Protein AF-A0A229SRL0-F1 (afdb_monomer_lite)

Radius of gyration: 12.61 Å; chains: 1; bounding box: 30×27×35 Å

Secondary structure (DSSP, 8-state):
----SB-TTT-PBP-SEEEEEEETT-S-SEEEETT--BSSHHHHHHHHHH-HHHHTSSS-EEEEEEE----B--TT---TTBEEEE-TTPPPSEEE---

Organism: NCBI:txid1905142

Structure (mmCIF, N/CA/C/O backbone):
data_AF-A0A229SRL0-F1
#
_entry.id   AF-A0A229SRL0-F1
#
loop_
_atom_site.group_PDB
_atom_site.id
_atom_site.type_symbol
_atom_site.label_atom_id
_atom_site.label_alt_id
_atom_site.label_comp_id
_atom_site.label_asym_id
_atom_site.label_entity_id
_atom_site.label_seq_id
_atom_site.pdbx_PDB_ins_code
_atom_site.Cartn_x
_atom_site.Cartn_y
_atom_site.Cartn_z
_atom_site.occupancy
_atom_site.B_iso_or_equiv
_atom_site.auth_seq_id
_atom_site.auth_comp_id
_atom_site.auth_asym_id
_atom_site.auth_atom_id
_atom_site.pdbx_PDB_model_num
ATOM 1 N N . MET A 1 1 ? 13.178 10.338 -14.201 1.00 46.53 1 MET A N 1
ATOM 2 C CA . MET A 1 1 ? 13.574 9.165 -15.030 1.00 46.53 1 MET A CA 1
ATOM 3 C C . MET A 1 1 ? 13.000 7.993 -14.284 1.00 46.53 1 MET A C 1
ATOM 5 O O . MET A 1 1 ? 13.515 7.745 -13.199 1.00 46.53 1 MET A O 1
ATOM 9 N N . ARG A 1 2 ? 11.926 7.366 -14.801 1.00 55.59 2 ARG A N 1
ATOM 10 C CA . ARG A 1 2 ? 11.197 6.308 -14.082 1.00 55.59 2 ARG A CA 1
ATOM 11 C C . ARG A 1 2 ? 12.206 5.354 -13.463 1.00 55.59 2 ARG A C 1
ATOM 13 O O . ARG A 1 2 ? 13.011 4.739 -14.169 1.00 55.59 2 ARG A O 1
ATOM 20 N N . THR A 1 3 ? 12.244 5.354 -12.137 1.00 59.56 3 THR A N 1
ATOM 21 C CA . THR A 1 3 ? 13.141 4.488 -11.385 1.00 59.56 3 THR A CA 1
ATOM 22 C C . THR A 1 3 ? 12.735 3.056 -11.728 1.00 59.56 3 THR A C 1
ATOM 24 O O . THR A 1 3 ? 11.582 2.807 -12.085 1.00 59.56 3 THR A O 1
ATOM 27 N N . ALA A 1 4 ? 13.674 2.105 -11.712 1.00 74.12 4 ALA A N 1
ATOM 28 C CA . ALA A 1 4 ? 13.296 0.699 -11.850 1.00 74.12 4 ALA A CA 1
ATOM 29 C C . ALA A 1 4 ? 12.129 0.405 -10.886 1.00 74.12 4 ALA A C 1
ATOM 31 O O . ALA A 1 4 ? 12.105 0.990 -9.802 1.00 74.12 4 ALA A O 1
ATOM 32 N N . ASP A 1 5 ? 11.168 -0.438 -11.287 1.00 86.75 5 ASP A N 1
ATOM 33 C CA . ASP A 1 5 ? 9.938 -0.698 -10.522 1.00 86.75 5 ASP A CA 1
ATOM 34 C C . ASP A 1 5 ? 10.231 -1.481 -9.228 1.00 86.75 5 ASP A C 1
ATOM 36 O O . ASP A 1 5 ? 9.976 -2.680 -9.092 1.00 86.75 5 ASP A O 1
ATOM 40 N N . LEU A 1 6 ? 10.869 -0.788 -8.293 1.00 91.12 6 LEU A N 1
ATOM 41 C CA . LEU A 1 6 ? 11.431 -1.302 -7.065 1.00 91.12 6 LEU A CA 1
ATOM 42 C C . LEU A 1 6 ? 10.555 -0.869 -5.897 1.00 91.12 6 LEU A C 1
ATOM 44 O O . LEU A 1 6 ? 9.962 0.209 -5.871 1.00 91.12 6 LEU A O 1
ATOM 48 N N . CYS A 1 7 ? 10.508 -1.719 -4.885 1.00 93.12 7 CYS A N 1
ATOM 49 C CA . CYS A 1 7 ? 9.938 -1.383 -3.600 1.00 93.12 7 CYS A CA 1
ATOM 50 C C . CYS A 1 7 ? 10.770 -0.284 -2.939 1.00 93.12 7 CYS A C 1
ATOM 52 O O . CYS A 1 7 ? 11.947 -0.485 -2.647 1.00 93.12 7 CYS A O 1
ATOM 54 N N . GLN A 1 8 ? 10.132 0.833 -2.612 1.00 88.62 8 GLN A N 1
ATOM 55 C CA . GLN A 1 8 ? 10.749 1.958 -1.907 1.00 88.62 8 GLN A CA 1
ATOM 56 C C . GLN A 1 8 ? 11.324 1.601 -0.524 1.00 88.62 8 GLN A C 1
ATOM 58 O O . GLN A 1 8 ? 12.223 2.273 -0.033 1.00 88.62 8 GLN A O 1
ATOM 63 N N . VAL A 1 9 ? 10.838 0.522 0.100 1.00 93.25 9 VAL A N 1
ATOM 64 C CA . VAL A 1 9 ? 11.275 0.110 1.444 1.00 93.25 9 VAL A CA 1
ATOM 65 C C . VAL A 1 9 ? 12.563 -0.712 1.407 1.00 93.25 9 VAL A C 1
ATOM 67 O O . VAL A 1 9 ? 13.423 -0.554 2.268 1.00 93.25 9 VAL A O 1
ATOM 70 N N . CYS A 1 10 ? 12.698 -1.626 0.444 1.00 94.25 10 CYS A N 1
ATOM 71 C CA . CYS A 1 10 ? 13.783 -2.616 0.439 1.00 94.25 10 CYS A CA 1
ATOM 72 C C . CYS A 1 10 ? 14.562 -2.710 -0.878 1.00 94.25 10 CYS A C 1
ATOM 74 O O . CYS A 1 10 ? 15.471 -3.530 -0.978 1.00 94.25 10 CYS A O 1
ATOM 76 N N . GLY A 1 11 ? 14.206 -1.925 -1.895 1.00 92.94 11 GLY A N 1
ATOM 77 C CA . GLY A 1 11 ? 14.892 -1.877 -3.188 1.00 92.94 11 GLY A CA 1
ATOM 78 C C . GLY A 1 11 ? 14.723 -3.120 -4.065 1.00 92.94 11 GLY A C 1
ATOM 79 O O . GLY A 1 11 ? 15.359 -3.215 -5.109 1.00 92.94 11 GLY A O 1
ATOM 80 N N . THR A 1 12 ? 13.887 -4.087 -3.678 1.00 93.69 12 THR A N 1
ATOM 81 C CA . THR A 1 12 ? 13.626 -5.282 -4.496 1.00 93.69 12 THR A CA 1
ATOM 82 C C . THR A 1 12 ? 12.602 -4.973 -5.587 1.00 93.69 12 THR A C 1
ATOM 84 O O . THR A 1 12 ? 11.681 -4.201 -5.317 1.00 93.69 12 THR A O 1
ATOM 87 N N . PRO A 1 13 ? 12.665 -5.617 -6.765 1.00 92.69 13 PRO A N 1
ATOM 88 C CA . PRO A 1 13 ? 11.606 -5.518 -7.767 1.00 92.69 13 PRO A CA 1
ATOM 89 C C . PRO A 1 13 ? 10.223 -5.842 -7.192 1.00 92.69 13 PRO A C 1
ATOM 91 O O . PRO A 1 13 ? 10.092 -6.726 -6.337 1.00 92.69 13 PRO A O 1
ATOM 94 N N . ARG A 1 14 ? 9.194 -5.120 -7.644 1.00 91.94 14 ARG A N 1
ATOM 95 C CA . ARG A 1 14 ? 7.797 -5.467 -7.357 1.00 91.94 14 ARG A CA 1
ATOM 96 C C . ARG A 1 14 ? 7.365 -6.629 -8.255 1.00 91.94 14 ARG A C 1
ATOM 98 O O . ARG A 1 14 ? 7.667 -6.645 -9.445 1.00 91.94 14 ARG A O 1
ATOM 105 N N . MET A 1 15 ? 6.689 -7.607 -7.660 1.00 91.31 15 MET A N 1
ATOM 106 C CA . MET A 1 15 ? 6.167 -8.796 -8.346 1.00 91.31 15 MET A CA 1
ATOM 107 C C . MET A 1 15 ? 4.703 -8.569 -8.748 1.00 91.31 15 MET A C 1
ATOM 109 O O . MET A 1 15 ? 4.166 -7.493 -8.509 1.00 91.31 15 MET A O 1
ATOM 113 N N . ASP A 1 16 ? 4.031 -9.580 -9.301 1.00 95.00 16 ASP A N 1
ATOM 114 C CA . ASP A 1 16 ? 2.630 -9.489 -9.756 1.00 95.00 16 ASP A CA 1
ATOM 115 C C . ASP A 1 16 ? 1.634 -9.076 -8.663 1.00 95.00 16 ASP A C 1
ATOM 117 O O . ASP A 1 16 ? 0.549 -8.587 -8.965 1.00 95.00 16 ASP A O 1
ATOM 121 N N . THR A 1 17 ? 1.998 -9.248 -7.393 1.00 96.31 17 THR A N 1
ATOM 122 C CA . THR A 1 17 ? 1.230 -8.767 -6.245 1.00 96.31 17 THR A CA 1
ATOM 123 C C . THR A 1 17 ? 2.040 -7.741 -5.474 1.00 96.31 17 THR A C 1
ATOM 125 O O . THR A 1 17 ? 3.204 -7.969 -5.129 1.00 96.31 17 THR A O 1
ATOM 128 N N . VAL A 1 18 ? 1.390 -6.631 -5.150 1.00 96.94 18 VAL A N 1
ATOM 129 C CA . VAL A 1 18 ? 1.921 -5.581 -4.284 1.00 96.94 18 VAL A CA 1
ATOM 130 C C . VAL A 1 18 ? 0.980 -5.355 -3.110 1.00 96.94 18 VAL A C 1
ATOM 132 O O . VAL A 1 18 ? -0.147 -5.847 -3.082 1.00 96.94 18 VAL A O 1
ATOM 135 N N . TYR A 1 19 ? 1.482 -4.653 -2.103 1.00 97.38 19 TYR A N 1
ATOM 136 C CA . TYR A 1 19 ? 0.779 -4.413 -0.857 1.00 97.38 19 TYR A CA 1
ATOM 137 C C . TYR A 1 19 ? 0.576 -2.920 -0.685 1.00 97.38 19 TYR A C 1
ATOM 139 O O . TYR A 1 19 ? 1.536 -2.144 -0.714 1.00 97.38 19 TYR A O 1
ATOM 147 N N . MET A 1 20 ? -0.675 -2.536 -0.492 1.00 95.31 20 MET A N 1
ATOM 148 C CA . MET A 1 20 ? -1.076 -1.156 -0.269 1.00 95.31 20 MET A CA 1
ATOM 149 C C . MET A 1 20 ? -1.676 -0.994 1.125 1.00 95.31 20 MET A C 1
ATOM 151 O O . MET A 1 20 ? -2.088 -1.976 1.750 1.00 95.31 20 MET A O 1
ATOM 155 N N . LEU A 1 21 ? -1.672 0.235 1.627 1.00 95.38 21 LEU A N 1
ATOM 156 C CA . LEU A 1 21 ? -2.110 0.568 2.973 1.00 95.38 21 LEU A CA 1
ATOM 157 C C . LEU A 1 21 ? -3.215 1.610 2.906 1.00 95.38 21 LEU A C 1
ATOM 159 O O . LEU A 1 21 ? -3.103 2.555 2.135 1.00 95.38 21 LEU A O 1
ATOM 163 N N . ALA A 1 22 ? -4.243 1.457 3.731 1.00 94.00 22 ALA A N 1
ATOM 164 C CA . ALA A 1 22 ? -5.304 2.447 3.843 1.00 94.00 22 ALA A CA 1
ATOM 165 C C . ALA A 1 22 ? -5.838 2.528 5.279 1.00 94.00 22 ALA A C 1
ATOM 167 O O . ALA A 1 22 ? -5.959 1.488 5.936 1.00 94.00 22 ALA A O 1
ATOM 168 N N . PRO A 1 23 ? -6.187 3.725 5.777 1.00 92.44 23 PRO A N 1
ATOM 169 C CA . PRO A 1 23 ? -7.000 3.869 6.980 1.00 92.44 23 PRO A CA 1
ATOM 170 C C . PRO A 1 23 ? -8.311 3.083 6.841 1.00 92.44 23 PRO A C 1
ATOM 172 O O . PRO A 1 23 ? -8.972 3.176 5.810 1.00 92.44 23 PRO A O 1
ATOM 175 N N . VAL A 1 24 ? -8.710 2.321 7.864 1.00 91.19 24 VAL A N 1
ATOM 176 C CA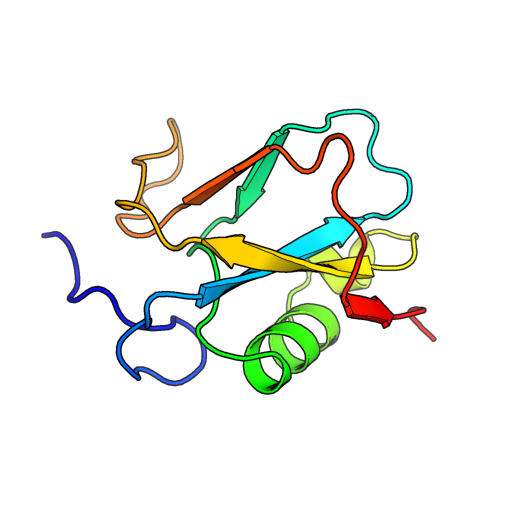 . VAL A 1 24 ? -9.970 1.546 7.831 1.00 91.19 24 VAL A CA 1
ATOM 177 C C . VAL A 1 24 ? -11.192 2.459 7.687 1.00 91.19 24 VAL A C 1
ATOM 179 O O . VAL A 1 24 ? -12.158 2.091 7.028 1.00 91.19 24 VAL A O 1
ATOM 182 N N . ASP A 1 25 ? -11.122 3.666 8.249 1.00 86.50 25 ASP A N 1
ATOM 183 C CA . ASP A 1 25 ? -12.233 4.622 8.273 1.00 86.50 25 ASP A CA 1
ATOM 184 C C . ASP A 1 25 ? -12.170 5.648 7.126 1.00 86.50 25 ASP A C 1
ATOM 186 O O . ASP A 1 25 ? -12.817 6.699 7.184 1.00 86.50 25 ASP A O 1
ATOM 190 N N . GLN A 1 26 ? -11.362 5.398 6.090 1.00 83.38 26 GLN A N 1
ATOM 191 C CA . GLN A 1 26 ? -11.322 6.298 4.940 1.00 83.38 26 GLN A CA 1
ATOM 192 C C . GLN A 1 26 ? -12.668 6.303 4.200 1.00 83.38 26 GLN A C 1
ATOM 194 O O . GLN A 1 26 ? -13.309 5.271 4.017 1.00 83.38 26 GLN A O 1
ATOM 199 N N . VAL A 1 27 ? -13.092 7.483 3.747 1.00 82.81 27 VAL A N 1
ATOM 200 C CA . VAL A 1 27 ? -14.366 7.654 3.025 1.00 82.81 27 VAL A CA 1
ATOM 201 C C . VAL A 1 27 ? -14.218 7.347 1.532 1.00 82.81 27 VAL A C 1
ATOM 203 O O . VAL A 1 27 ? -15.171 6.903 0.899 1.00 82.81 27 VAL A O 1
ATOM 206 N N . ASN A 1 28 ? -13.036 7.598 0.963 1.00 87.44 28 ASN A N 1
ATOM 207 C CA . ASN A 1 28 ? -12.747 7.330 -0.443 1.00 87.44 28 ASN A CA 1
ATOM 208 C C . ASN A 1 28 ? -12.209 5.903 -0.605 1.00 87.44 28 ASN A C 1
ATOM 210 O O . ASN A 1 28 ? -11.307 5.505 0.131 1.00 87.44 28 ASN A O 1
ATOM 214 N N . THR A 1 29 ? -12.745 5.150 -1.566 1.00 90.81 29 THR A N 1
ATOM 215 C CA . THR A 1 29 ? -12.230 3.817 -1.914 1.00 90.81 29 THR A CA 1
ATOM 216 C C . THR A 1 29 ? -10.985 3.906 -2.791 1.00 90.81 29 THR A C 1
ATOM 218 O O . THR A 1 29 ? -10.206 2.960 -2.833 1.00 90.81 29 THR A O 1
ATOM 221 N N . MET A 1 30 ? -10.757 5.051 -3.441 1.00 94.06 30 MET A N 1
ATOM 222 C CA . MET A 1 30 ? -9.528 5.311 -4.173 1.00 94.06 30 MET A CA 1
ATOM 223 C C . MET A 1 30 ? -8.404 5.685 -3.217 1.00 94.06 30 MET A C 1
ATOM 225 O O . MET A 1 30 ? -8.499 6.679 -2.491 1.00 94.06 30 MET A O 1
ATOM 229 N N . VAL A 1 31 ? -7.343 4.884 -3.227 1.00 91.94 31 VAL A N 1
ATOM 230 C CA . VAL A 1 31 ? -6.200 5.032 -2.332 1.00 91.94 31 VAL A CA 1
ATOM 231 C C . VAL A 1 31 ? -4.961 5.397 -3.118 1.00 91.94 31 VAL A C 1
ATOM 233 O O . VAL A 1 31 ? -4.419 4.589 -3.871 1.00 91.94 31 VAL A O 1
ATOM 236 N N . GLU A 1 32 ? -4.484 6.607 -2.866 1.00 91.44 32 GLU A N 1
ATOM 237 C CA . GLU A 1 32 ? -3.220 7.118 -3.372 1.00 91.44 32 GLU A CA 1
ATOM 238 C C . GLU A 1 32 ? -2.083 6.717 -2.430 1.00 91.44 32 GLU A C 1
ATOM 240 O O . GLU A 1 32 ? -2.079 7.024 -1.235 1.00 91.44 32 GLU A O 1
ATOM 245 N N . MET A 1 33 ? -1.085 6.035 -2.974 1.00 90.56 33 MET A N 1
ATOM 246 C CA . MET A 1 33 ? 0.118 5.645 -2.257 1.00 90.56 33 MET A CA 1
ATOM 247 C C . MET A 1 33 ? 1.288 6.472 -2.776 1.00 90.56 33 MET A C 1
ATOM 249 O O . MET A 1 33 ? 1.882 6.152 -3.803 1.00 90.56 33 MET A O 1
ATOM 253 N N . TYR A 1 34 ? 1.662 7.503 -2.026 1.00 86.19 34 TYR A N 1
ATOM 254 C CA . TYR A 1 34 ? 2.831 8.330 -2.323 1.00 86.19 34 TYR A CA 1
ATOM 255 C C . TYR A 1 34 ? 4.129 7.525 -2.101 1.00 86.19 34 TYR A C 1
ATOM 257 O O . TYR A 1 34 ? 4.351 6.949 -1.031 1.00 86.19 34 TYR A O 1
ATOM 265 N N . GLY A 1 35 ? 4.950 7.398 -3.146 1.00 83.00 35 GLY A N 1
ATOM 266 C CA . GLY A 1 35 ? 6.060 6.440 -3.280 1.00 83.00 35 GLY A CA 1
ATOM 267 C C . GLY A 1 35 ? 5.625 4.986 -3.570 1.00 83.00 35 GLY A C 1
ATOM 268 O O . GLY A 1 35 ? 6.444 4.102 -3.871 1.00 83.00 35 GLY A O 1
ATOM 269 N N . GLY A 1 36 ? 4.313 4.753 -3.508 1.00 89.69 36 GLY A N 1
ATOM 270 C CA . GLY A 1 36 ? 3.580 3.623 -4.057 1.00 89.69 36 GLY A CA 1
ATOM 271 C C . GLY A 1 36 ? 3.657 2.284 -3.321 1.00 89.69 36 GLY A C 1
ATOM 272 O O . GLY A 1 36 ? 4.316 2.110 -2.291 1.00 89.69 36 GLY A O 1
ATOM 273 N N . ALA A 1 37 ? 2.902 1.315 -3.8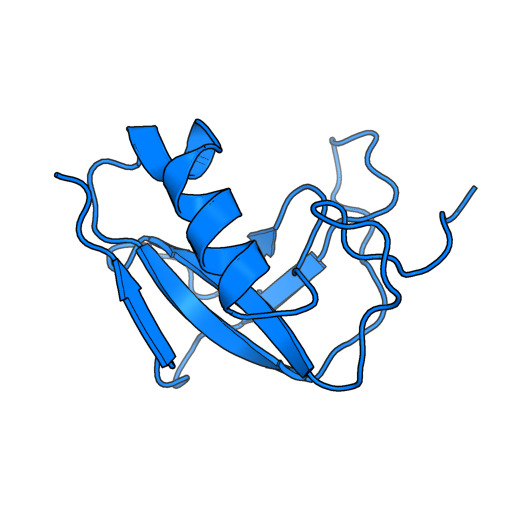30 1.00 93.69 37 ALA A N 1
ATOM 274 C CA . ALA A 1 37 ? 2.696 0.009 -3.228 1.00 93.69 37 ALA A CA 1
ATOM 275 C C . ALA A 1 37 ? 3.991 -0.792 -3.095 1.00 93.69 37 ALA A C 1
ATOM 277 O O . ALA A 1 37 ? 4.880 -0.767 -3.949 1.00 93.69 37 ALA A O 1
ATOM 278 N N . VAL A 1 38 ? 4.099 -1.514 -1.981 1.00 95.69 38 VAL A N 1
ATOM 279 C CA . VAL A 1 38 ? 5.334 -2.175 -1.556 1.00 95.69 38 VAL A CA 1
ATOM 280 C C . VAL A 1 38 ? 5.316 -3.663 -1.896 1.00 95.69 38 VAL A C 1
ATOM 282 O O . VAL A 1 38 ? 4.266 -4.281 -2.024 1.00 95.69 38 VAL A O 1
ATOM 285 N N . CYS A 1 39 ? 6.489 -4.276 -2.041 1.00 96.31 39 CYS A N 1
ATOM 286 C CA . CYS A 1 39 ? 6.610 -5.635 -2.588 1.00 96.31 39 CYS A CA 1
ATOM 287 C C . CYS A 1 39 ? 6.155 -6.771 -1.656 1.00 96.31 39 CYS A C 1
ATOM 289 O O . CYS A 1 39 ? 6.076 -7.916 -2.090 1.00 96.31 39 CYS A O 1
ATOM 291 N N . SER A 1 40 ? 5.946 -6.515 -0.361 1.00 97.00 40 SER A N 1
ATOM 292 C CA . SER A 1 40 ? 5.666 -7.577 0.613 1.00 97.00 40 SER A CA 1
ATOM 293 C C . SER A 1 40 ? 4.882 -7.082 1.822 1.00 97.00 40 SER A C 1
ATOM 295 O O . SER A 1 40 ? 5.015 -5.927 2.230 1.00 97.00 40 SER A O 1
ATOM 297 N N . LEU A 1 41 ? 4.170 -8.001 2.483 1.00 96.88 41 LEU A N 1
ATOM 298 C CA . LEU A 1 41 ? 3.490 -7.736 3.755 1.00 96.88 41 LEU A CA 1
ATOM 299 C C . LEU A 1 41 ? 4.453 -7.224 4.840 1.00 96.88 41 LEU A C 1
ATOM 301 O O . LEU A 1 41 ? 4.079 -6.392 5.662 1.00 96.88 41 LEU A O 1
ATOM 305 N N . ARG A 1 42 ? 5.713 -7.685 4.837 1.00 96.88 42 ARG A N 1
ATOM 306 C CA . ARG A 1 42 ? 6.751 -7.176 5.748 1.00 96.88 42 ARG A CA 1
ATOM 307 C C . ARG A 1 42 ? 7.039 -5.699 5.492 1.00 96.88 42 ARG A C 1
ATOM 309 O O . ARG A 1 42 ? 7.123 -4.937 6.449 1.00 96.88 42 ARG A O 1
ATOM 316 N N . CYS A 1 43 ? 7.191 -5.310 4.226 1.00 97.00 43 CYS A N 1
ATOM 317 C CA . CYS A 1 43 ? 7.399 -3.910 3.868 1.00 97.00 43 CYS A CA 1
ATOM 318 C C . CYS A 1 43 ? 6.172 -3.075 4.224 1.00 97.00 43 CYS A C 1
ATOM 320 O O . CYS A 1 43 ? 6.343 -2.014 4.801 1.00 97.00 43 CYS A O 1
ATOM 322 N N . ALA A 1 44 ? 4.956 -3.580 3.991 1.00 96.44 44 ALA A N 1
ATOM 323 C CA . ALA A 1 44 ? 3.733 -2.862 4.343 1.00 96.44 44 ALA A CA 1
ATOM 324 C C . ALA A 1 44 ? 3.632 -2.634 5.856 1.00 96.44 44 ALA A C 1
ATOM 326 O O . ALA A 1 44 ? 3.447 -1.509 6.300 1.00 96.44 44 ALA A O 1
ATOM 327 N N . ARG A 1 45 ? 3.864 -3.667 6.672 1.00 96.12 45 ARG A N 1
ATOM 328 C CA . ARG A 1 45 ? 3.892 -3.520 8.136 1.00 96.12 45 ARG A CA 1
ATOM 329 C C . ARG A 1 45 ? 4.948 -2.524 8.608 1.00 96.12 45 ARG A C 1
ATOM 331 O O . ARG A 1 45 ? 4.675 -1.745 9.513 1.00 96.12 45 ARG A O 1
ATOM 338 N N . LEU A 1 46 ? 6.136 -2.538 7.999 1.00 95.81 46 LEU A N 1
ATOM 339 C CA . LEU A 1 46 ? 7.179 -1.566 8.320 1.00 95.81 46 LEU A CA 1
ATOM 340 C C . LEU A 1 46 ? 6.742 -0.148 7.937 1.00 95.81 46 LEU A C 1
ATOM 342 O O . LEU A 1 46 ? 6.838 0.740 8.774 1.00 95.81 46 LEU A O 1
ATOM 346 N N . THR A 1 47 ? 6.207 0.053 6.729 1.00 94.75 47 THR A N 1
ATOM 347 C CA . THR A 1 47 ? 5.670 1.342 6.270 1.00 94.75 47 THR A CA 1
ATOM 348 C C . THR A 1 47 ? 4.600 1.869 7.222 1.00 94.75 47 THR A C 1
ATOM 350 O O . THR A 1 47 ? 4.703 3.014 7.652 1.00 94.75 47 THR A O 1
ATOM 353 N N . ALA A 1 48 ? 3.631 1.038 7.618 1.00 93.75 48 ALA A N 1
ATOM 354 C CA . ALA A 1 48 ? 2.590 1.412 8.577 1.00 93.75 48 ALA A CA 1
ATOM 355 C C . ALA A 1 48 ? 3.167 1.869 9.927 1.00 93.75 48 ALA A C 1
ATOM 357 O O . ALA A 1 48 ? 2.644 2.787 10.547 1.00 93.75 48 ALA A O 1
ATOM 358 N N . ALA A 1 49 ? 4.248 1.225 10.379 1.00 92.25 49 ALA A N 1
ATOM 359 C CA . ALA A 1 49 ? 4.856 1.485 11.678 1.00 92.25 49 ALA A CA 1
ATOM 360 C C . ALA A 1 49 ? 5.771 2.721 11.708 1.00 92.25 49 ALA A C 1
ATOM 362 O O . ALA A 1 49 ? 6.009 3.258 12.788 1.00 92.25 49 ALA A O 1
ATOM 363 N N . VAL A 1 50 ? 6.324 3.150 10.566 1.00 91.75 50 VAL A N 1
ATOM 364 C CA . VAL A 1 50 ? 7.345 4.220 10.527 1.00 91.75 50 VAL A CA 1
ATOM 365 C C . VAL A 1 50 ? 6.925 5.459 9.749 1.00 91.75 50 VAL A C 1
ATOM 367 O O . VAL A 1 50 ? 7.481 6.529 9.983 1.00 91.75 50 VAL A O 1
ATOM 370 N N . CYS A 1 51 ? 5.984 5.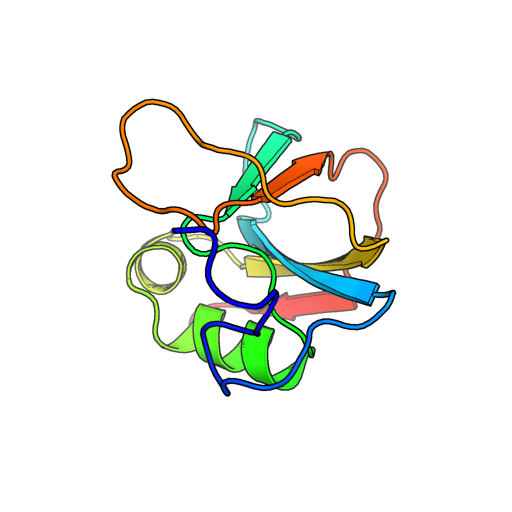345 8.811 1.00 90.19 51 CYS A N 1
ATOM 371 C CA . CYS A 1 51 ? 5.572 6.472 7.986 1.00 90.19 51 CYS A CA 1
ATOM 372 C C . CYS A 1 51 ? 4.621 7.386 8.778 1.00 90.19 51 CYS A C 1
ATOM 374 O O . CYS A 1 51 ? 3.552 6.919 9.183 1.00 90.19 51 CYS A O 1
ATOM 376 N N . PRO A 1 52 ? 4.946 8.685 8.948 1.00 89.19 52 PRO A N 1
ATOM 377 C CA . PRO A 1 52 ? 4.104 9.632 9.681 1.00 89.19 52 PRO A CA 1
ATOM 378 C C . PRO A 1 52 ? 2.666 9.721 9.170 1.00 89.19 52 PRO A C 1
ATOM 380 O O . PRO A 1 52 ? 1.753 9.930 9.961 1.00 89.19 52 PRO A O 1
ATO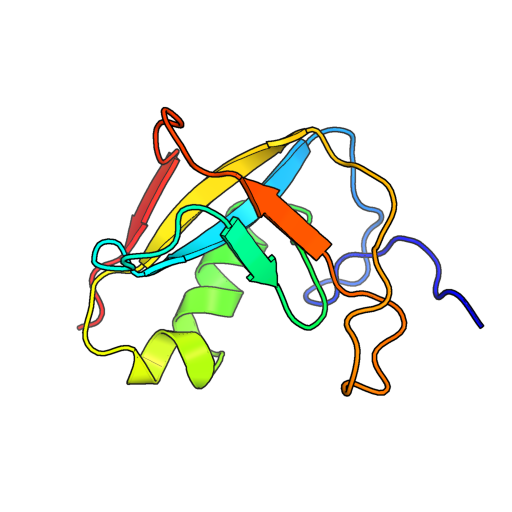M 383 N N . HIS A 1 53 ? 2.459 9.526 7.864 1.00 87.81 53 HIS A N 1
ATOM 384 C CA . HIS A 1 53 ? 1.126 9.510 7.266 1.00 87.81 53 HIS A CA 1
ATOM 385 C C . HIS A 1 53 ? 0.217 8.450 7.911 1.00 87.81 53 HIS A C 1
ATOM 387 O O . HIS A 1 53 ? -0.942 8.732 8.192 1.00 87.81 53 HIS A O 1
ATOM 393 N N . TYR A 1 54 ? 0.756 7.263 8.211 1.00 89.81 54 TYR A N 1
ATOM 394 C CA . TYR A 1 54 ? 0.004 6.163 8.816 1.00 89.81 54 TYR A CA 1
ATOM 395 C C . TYR A 1 54 ? 0.045 6.186 10.345 1.00 89.81 54 TYR A C 1
ATOM 397 O O . TYR A 1 54 ? -0.965 5.909 10.986 1.00 89.81 54 TYR A O 1
ATOM 405 N N . THR A 1 55 ? 1.175 6.552 10.956 1.00 89.44 55 THR A N 1
ATOM 406 C CA . THR A 1 55 ? 1.284 6.585 12.425 1.00 89.44 55 THR A CA 1
ATOM 407 C C . THR A 1 55 ? 0.484 7.725 13.057 1.00 89.44 55 THR A C 1
ATOM 409 O O . THR A 1 55 ? 0.054 7.595 14.200 1.00 89.44 55 THR A O 1
ATOM 412 N N . ALA A 1 56 ? 0.237 8.816 12.325 1.00 88.44 56 ALA A N 1
ATOM 413 C CA . ALA A 1 56 ? -0.598 9.932 12.771 1.00 88.44 56 ALA A CA 1
ATOM 414 C C . ALA A 1 56 ? -2.052 9.865 12.261 1.00 88.44 56 ALA A C 1
ATOM 416 O O . ALA A 1 56 ? -2.822 10.787 12.524 1.00 88.44 56 ALA A O 1
ATOM 417 N N . ALA A 1 57 ? -2.446 8.798 11.552 1.00 84.50 57 ALA A N 1
ATOM 418 C CA . ALA A 1 57 ? -3.766 8.687 10.920 1.00 84.50 57 ALA A CA 1
ATOM 419 C C . ALA A 1 57 ? -4.933 8.593 11.921 1.00 84.50 57 ALA A C 1
ATOM 421 O O . ALA A 1 57 ? -6.083 8.807 11.545 1.00 84.50 57 ALA A O 1
ATOM 422 N N . GLY A 1 58 ? -4.663 8.242 13.185 1.00 84.31 58 GLY A N 1
ATOM 423 C CA . GLY A 1 58 ? -5.680 8.149 14.239 1.00 84.31 58 GLY A CA 1
ATOM 424 C C . GLY A 1 58 ? -6.708 7.025 14.053 1.00 84.31 58 GLY A C 1
ATOM 425 O O . GLY A 1 58 ? -7.664 6.956 14.819 1.00 84.31 58 GLY A O 1
ATOM 426 N N . SER A 1 59 ? -6.513 6.144 13.068 1.00 88.69 59 SER A N 1
ATOM 427 C CA . SER A 1 59 ? -7.350 4.970 12.808 1.00 88.69 59 SER A CA 1
ATOM 428 C C . SER A 1 59 ? -6.480 3.740 12.524 1.00 88.69 59 SER A C 1
ATOM 430 O O . SER A 1 59 ? -5.306 3.882 12.158 1.00 88.69 59 SER A O 1
ATOM 432 N N . PRO A 1 60 ? -7.022 2.519 12.695 1.00 93.94 60 PRO A N 1
ATOM 433 C CA . PRO A 1 60 ? -6.336 1.310 12.272 1.00 93.94 60 PRO A CA 1
ATOM 434 C C . PRO A 1 60 ? -6.011 1.342 10.776 1.00 93.94 60 PRO A C 1
ATOM 436 O O . PRO A 1 60 ? -6.783 1.855 9.966 1.00 93.94 60 PRO A O 1
ATOM 439 N N . ILE A 1 61 ? -4.886 0.738 10.403 1.00 95.50 61 ILE A N 1
ATOM 440 C CA . ILE A 1 61 ? -4.418 0.682 9.018 1.00 95.50 61 ILE A CA 1
ATOM 441 C C . ILE A 1 61 ? -4.660 -0.716 8.459 1.00 95.50 61 ILE A C 1
ATOM 443 O O . ILE A 1 61 ? -4.082 -1.696 8.937 1.00 95.50 61 ILE A O 1
ATOM 447 N N . ALA A 1 62 ? -5.500 -0.817 7.436 1.00 96.06 62 ALA A N 1
ATOM 448 C CA . ALA A 1 62 ? -5.684 -2.025 6.651 1.00 96.06 62 ALA A CA 1
ATOM 449 C C . ALA A 1 62 ? -4.567 -2.170 5.610 1.00 96.06 62 ALA A C 1
ATOM 451 O O . ALA A 1 62 ? -4.120 -1.197 5.004 1.00 96.06 62 ALA A O 1
ATOM 452 N N . ILE A 1 63 ? -4.121 -3.407 5.398 1.00 97.44 63 ILE A N 1
ATOM 453 C CA . ILE A 1 63 ? -3.187 -3.789 4.343 1.00 97.44 63 ILE A CA 1
ATOM 454 C C . ILE A 1 63 ? -3.925 -4.684 3.356 1.00 97.44 63 ILE A C 1
ATOM 456 O O . ILE A 1 63 ? -4.443 -5.734 3.744 1.00 97.44 63 ILE A O 1
ATOM 460 N N . TYR A 1 64 ? -3.894 -4.314 2.081 1.00 97.31 64 TYR A N 1
ATOM 461 C CA . TYR A 1 64 ? -4.498 -5.074 0.989 1.00 97.31 64 TYR A CA 1
ATOM 462 C C . TYR A 1 64 ? -3.407 -5.638 0.084 1.00 97.31 64 TYR A C 1
ATOM 464 O O . TYR A 1 64 ? -2.379 -4.993 -0.134 1.00 97.31 64 TYR A O 1
ATOM 472 N N . ALA A 1 65 ? -3.625 -6.848 -0.427 1.00 97.19 65 ALA A N 1
ATOM 473 C CA . ALA A 1 65 ? -2.820 -7.422 -1.497 1.00 97.19 65 ALA A CA 1
ATOM 474 C C . ALA A 1 65 ? -3.562 -7.213 -2.817 1.00 97.19 65 ALA A C 1
ATOM 476 O O . ALA A 1 65 ? -4.696 -7.665 -2.963 1.00 97.19 65 ALA A O 1
ATOM 477 N N . VAL A 1 66 ? -2.923 -6.528 -3.758 1.00 96.38 66 VAL A N 1
ATOM 478 C CA . VAL A 1 66 ? -3.541 -6.092 -5.015 1.00 96.38 66 VAL A CA 1
ATOM 479 C C . VAL A 1 66 ? -2.663 -6.473 -6.209 1.00 96.38 66 VAL A C 1
ATOM 481 O O . VAL A 1 66 ? -1.438 -6.587 -6.057 1.00 96.38 66 VAL A O 1
ATOM 484 N N . PRO A 1 67 ? -3.252 -6.704 -7.398 1.00 95.69 67 PRO A N 1
ATOM 485 C CA . PRO A 1 67 ? -2.481 -6.926 -8.614 1.00 95.69 67 PRO A CA 1
ATOM 486 C C . PRO A 1 67 ? -1.615 -5.707 -8.930 1.00 95.69 67 PRO A C 1
ATOM 488 O O . PRO A 1 67 ? -2.106 -4.584 -8.941 1.00 95.69 67 PRO A O 1
ATOM 491 N N . ARG A 1 68 ? -0.332 -5.919 -9.216 1.00 93.94 68 ARG A N 1
ATOM 492 C CA . ARG A 1 68 ? 0.575 -4.851 -9.643 1.00 93.94 68 ARG A CA 1
ATOM 493 C C . ARG A 1 68 ? 0.106 -4.259 -10.972 1.00 93.94 68 ARG A C 1
ATOM 495 O O . ARG A 1 68 ? -0.122 -5.002 -11.926 1.00 93.94 68 ARG A O 1
ATOM 502 N N . HIS A 1 69 ? 0.102 -2.935 -11.070 1.00 90.94 69 HIS A N 1
ATOM 503 C CA . HIS A 1 69 ? -0.008 -2.221 -12.341 1.00 90.94 69 HIS A CA 1
ATOM 504 C C . HIS A 1 69 ? 1.130 -1.205 -12.522 1.00 90.94 69 HIS A C 1
ATOM 506 O O . HIS A 1 69 ? 2.048 -1.105 -11.700 1.00 90.94 69 HIS A O 1
ATOM 512 N N . GLU A 1 70 ? 1.108 -0.495 -13.651 1.00 88.19 70 GLU A N 1
ATOM 513 C CA . GLU A 1 70 ? 2.060 0.582 -13.919 1.00 88.19 70 GLU A CA 1
ATOM 514 C C . GLU A 1 70 ? 1.878 1.731 -12.926 1.00 88.19 70 GLU A C 1
ATOM 516 O O . GLU A 1 70 ? 0.750 2.111 -12.623 1.00 88.19 70 GLU A O 1
ATOM 521 N N . ARG A 1 71 ? 2.993 2.294 -12.447 1.00 87.75 71 ARG A N 1
ATOM 522 C CA . ARG A 1 71 ? 2.986 3.485 -11.588 1.00 87.75 71 ARG A CA 1
ATOM 523 C C . ARG A 1 71 ? 2.241 4.631 -12.272 1.00 87.75 71 ARG A C 1
ATOM 525 O O . ARG A 1 71 ? 2.342 4.791 -13.496 1.00 87.75 71 ARG A O 1
ATOM 532 N N . VAL A 1 72 ? 1.555 5.436 -11.472 1.00 84.88 72 VAL A N 1
ATOM 533 C CA . VAL A 1 72 ? 0.878 6.654 -11.925 1.00 84.88 72 VAL A CA 1
ATOM 534 C C . VAL A 1 72 ? 1.667 7.873 -11.459 1.00 84.88 72 VAL A C 1
ATOM 536 O O . VAL A 1 72 ? 2.299 7.839 -10.407 1.00 84.88 72 VAL A O 1
ATOM 539 N N . ASP A 1 73 ? 1.642 8.941 -12.251 1.00 77.50 73 ASP A N 1
ATOM 540 C CA . ASP A 1 73 ? 2.236 10.218 -11.860 1.00 77.50 73 ASP A CA 1
ATOM 541 C C . ASP A 1 73 ? 1.139 11.032 -11.152 1.00 77.50 73 ASP A C 1
ATOM 543 O O . ASP A 1 73 ? 0.256 11.589 -11.815 1.00 77.50 73 ASP A O 1
ATOM 547 N N . LEU A 1 74 ? 1.133 11.060 -9.813 1.00 75.88 74 LEU A N 1
ATOM 548 C CA . LEU A 1 74 ? 0.133 11.830 -9.067 1.00 75.88 74 LEU A CA 1
ATOM 549 C C . LEU A 1 74 ? 0.436 13.330 -9.170 1.00 75.88 74 LEU A C 1
ATOM 551 O O . LEU A 1 74 ? 1.553 13.800 -8.945 1.00 75.88 74 LEU A O 1
ATOM 555 N N . VAL A 1 75 ? -0.585 14.112 -9.529 1.00 68.31 75 VAL A N 1
ATOM 556 C CA . VAL A 1 75 ? -0.439 15.552 -9.768 1.00 68.31 75 VAL A CA 1
ATOM 557 C C . VAL A 1 75 ? -0.060 16.267 -8.470 1.00 68.31 75 VAL A C 1
ATOM 559 O O . VAL A 1 75 ? -0.807 16.247 -7.498 1.00 68.31 75 VAL A O 1
ATOM 562 N N . GLY A 1 76 ? 1.071 16.977 -8.479 1.00 65.31 76 GLY A N 1
ATOM 563 C CA . GLY A 1 76 ? 1.506 17.816 -7.356 1.00 65.31 76 GLY A CA 1
ATOM 564 C C . GLY A 1 76 ? 2.524 17.167 -6.416 1.00 65.31 76 GLY A C 1
ATOM 565 O O . GLY A 1 76 ? 2.956 17.823 -5.470 1.00 65.31 76 GLY A O 1
ATOM 566 N N . CYS A 1 77 ? 2.951 15.934 -6.696 1.00 60.41 77 CYS A N 1
ATOM 567 C CA . CYS A 1 77 ? 4.109 15.314 -6.064 1.00 60.41 77 CYS A CA 1
ATOM 568 C C . CYS A 1 77 ? 5.183 15.066 -7.129 1.00 60.41 77 CYS A C 1
ATOM 570 O O . CYS A 1 77 ? 4.920 14.416 -8.133 1.00 60.41 77 CYS A O 1
ATOM 572 N N . ASP A 1 78 ? 6.407 15.564 -6.922 1.00 63.50 78 ASP A N 1
ATOM 573 C CA . ASP A 1 78 ? 7.560 15.286 -7.802 1.00 63.50 78 ASP A CA 1
ATOM 574 C C . ASP A 1 78 ? 8.074 13.833 -7.623 1.00 63.50 78 ASP A C 1
ATOM 576 O O . ASP A 1 78 ? 9.281 13.576 -7.578 1.00 63.50 78 ASP A O 1
ATOM 580 N N . LEU A 1 79 ? 7.166 12.872 -7.423 1.00 66.88 79 LEU A N 1
ATOM 581 C CA . LEU A 1 79 ? 7.460 11.476 -7.127 1.00 66.88 79 LEU A CA 1
ATOM 582 C C . LEU A 1 79 ? 7.135 10.603 -8.346 1.00 66.88 79 LEU A C 1
ATOM 584 O O . LEU A 1 79 ? 5.985 10.323 -8.650 1.00 66.88 79 LEU A O 1
ATOM 588 N N . ASP A 1 80 ? 8.179 10.092 -9.003 1.00 70.62 80 ASP A N 1
ATOM 589 C CA . ASP A 1 80 ? 8.072 9.217 -10.188 1.00 70.62 80 ASP A CA 1
ATOM 590 C C . ASP A 1 80 ? 7.504 7.799 -9.879 1.00 70.62 80 ASP A C 1
ATOM 592 O O . ASP A 1 80 ? 7.563 6.915 -10.738 1.00 70.62 80 ASP A O 1
ATOM 596 N N . ASN A 1 81 ? 7.056 7.516 -8.646 1.00 78.31 81 ASN A N 1
ATOM 597 C CA . ASN A 1 81 ? 6.791 6.153 -8.154 1.00 78.31 81 ASN A CA 1
ATOM 598 C C . ASN A 1 81 ? 5.475 6.007 -7.381 1.00 78.31 81 ASN A C 1
ATOM 600 O O . ASN A 1 81 ? 5.376 5.135 -6.516 1.00 78.31 81 ASN A O 1
ATOM 604 N N . ASP A 1 82 ? 4.475 6.826 -7.669 1.00 88.31 82 ASP A N 1
ATOM 605 C CA . ASP A 1 82 ? 3.194 6.727 -6.979 1.00 88.31 82 ASP A CA 1
ATOM 606 C C . ASP A 1 82 ? 2.320 5.599 -7.558 1.00 88.31 82 ASP A C 1
ATOM 608 O O . ASP A 1 82 ? 2.520 5.112 -8.677 1.00 88.31 82 ASP A O 1
ATOM 612 N N . ASP A 1 83 ? 1.365 5.124 -6.761 1.00 91.44 83 ASP A N 1
ATOM 613 C CA . ASP A 1 83 ? 0.319 4.211 -7.222 1.00 91.44 83 ASP A CA 1
ATOM 614 C C . ASP A 1 83 ? -1.051 4.676 -6.731 1.00 91.44 83 ASP A C 1
ATOM 616 O O . ASP A 1 83 ? -1.158 5.354 -5.709 1.00 91.44 83 ASP A O 1
ATOM 620 N N . GLU A 1 84 ? -2.092 4.227 -7.422 1.00 93.25 84 GLU A N 1
ATOM 621 C CA . GLU A 1 84 ? -3.486 4.448 -7.063 1.00 93.25 84 GLU A CA 1
ATOM 622 C C . GLU A 1 84 ? -4.244 3.121 -7.184 1.00 93.25 84 GLU A C 1
ATOM 624 O O . GLU A 1 84 ? -4.146 2.456 -8.211 1.00 93.25 84 GLU A O 1
ATOM 629 N N . TYR A 1 85 ? -4.983 2.730 -6.144 1.00 93.69 85 TYR A N 1
ATOM 630 C CA . TYR A 1 85 ? -5.774 1.496 -6.135 1.00 93.69 85 TYR A CA 1
ATOM 631 C C . TYR A 1 85 ? -7.188 1.749 -5.620 1.00 93.69 85 TYR A C 1
ATOM 633 O O . TYR A 1 85 ? -7.367 2.424 -4.608 1.00 93.69 85 TYR A O 1
ATOM 641 N N . ASP A 1 86 ? -8.178 1.127 -6.262 1.00 94.00 86 ASP A N 1
ATOM 642 C CA . ASP A 1 86 ? -9.528 1.017 -5.710 1.00 94.00 86 ASP A CA 1
ATOM 643 C C . ASP A 1 86 ? -9.585 -0.146 -4.717 1.00 94.00 86 ASP A C 1
ATOM 645 O O . ASP A 1 86 ? -9.276 -1.288 -5.077 1.00 94.00 86 ASP A O 1
ATOM 649 N N . VAL A 1 87 ? -9.970 0.134 -3.473 1.00 92.81 87 VAL A N 1
ATOM 650 C CA . VAL A 1 87 ? -10.165 -0.899 -2.447 1.00 92.81 87 VAL A CA 1
ATOM 651 C C . VAL A 1 87 ? -11.618 -1.315 -2.261 1.00 92.81 87 VAL A C 1
ATOM 653 O O . VAL A 1 87 ? -11.897 -2.117 -1.367 1.00 92.81 87 VAL A O 1
ATOM 656 N N . ASP A 1 88 ? -12.547 -0.810 -3.078 1.00 92.56 88 ASP A N 1
ATOM 657 C CA . ASP A 1 88 ? -13.952 -1.193 -2.958 1.00 92.56 88 ASP A CA 1
ATOM 658 C C . ASP A 1 88 ? -14.137 -2.712 -3.111 1.00 92.56 88 ASP A C 1
ATOM 660 O O . ASP A 1 88 ? -13.642 -3.350 -4.043 1.00 92.56 88 ASP A O 1
ATOM 664 N N . GLY A 1 89 ? -14.829 -3.313 -2.144 1.00 89.75 89 GLY A N 1
ATOM 665 C CA . GLY A 1 89 ? -15.073 -4.755 -2.102 1.00 89.75 89 GLY A CA 1
ATOM 666 C C . GLY A 1 89 ? -13.842 -5.647 -1.874 1.00 89.75 89 GLY A C 1
ATOM 667 O O . GLY A 1 89 ? -13.984 -6.870 -1.941 1.00 89.75 89 GLY A O 1
ATOM 668 N N . LEU A 1 90 ? -12.653 -5.096 -1.595 1.00 93.50 90 LEU A N 1
ATOM 669 C CA . LEU A 1 90 ? -11.465 -5.896 -1.283 1.00 93.50 90 LEU A CA 1
ATOM 670 C C . LEU A 1 90 ? -11.426 -6.320 0.189 1.00 93.50 90 LEU A C 1
ATOM 672 O O . LEU A 1 90 ? -11.665 -5.530 1.101 1.00 93.50 90 LEU A O 1
ATOM 676 N N . GLU A 1 91 ? -11.027 -7.568 0.438 1.00 94.56 91 GLU A N 1
ATOM 677 C CA . GLU A 1 91 ? -10.726 -8.034 1.792 1.00 94.56 91 GLU A CA 1
ATOM 678 C C . GLU A 1 91 ? -9.296 -7.652 2.194 1.00 94.56 91 GLU A C 1
ATOM 680 O O . GLU A 1 91 ? -8.323 -7.926 1.485 1.00 94.56 91 GLU A O 1
ATOM 685 N N . SER A 1 92 ? -9.148 -7.040 3.372 1.00 95.56 92 SER A N 1
ATOM 686 C CA . SER A 1 92 ? -7.826 -6.743 3.922 1.00 95.56 92 SER A CA 1
ATOM 687 C C . SER A 1 92 ? -7.114 -8.032 4.339 1.00 95.56 92 SER A C 1
ATOM 689 O O . SER A 1 92 ? -7.677 -8.863 5.052 1.00 95.56 92 SER A O 1
ATOM 691 N N . VAL A 1 93 ? -5.833 -8.155 3.997 1.00 96.62 93 VAL A N 1
ATOM 692 C CA . VAL A 1 93 ? -4.970 -9.262 4.442 1.00 96.62 93 VAL A CA 1
ATOM 693 C C . VAL A 1 93 ? -4.622 -9.128 5.926 1.00 96.62 93 VAL A C 1
ATOM 695 O O . VAL A 1 93 ? -4.361 -10.114 6.614 1.00 96.62 93 VAL A O 1
ATOM 698 N N . CYS A 1 94 ? -4.554 -7.893 6.425 1.00 94.44 94 CYS A N 1
ATOM 699 C CA . CYS A 1 94 ? -4.213 -7.590 7.808 1.00 94.44 94 CYS A CA 1
ATOM 700 C C . CYS A 1 94 ? -4.757 -6.212 8.183 1.00 94.44 94 CYS A C 1
ATOM 702 O O . CYS A 1 94 ? -4.666 -5.289 7.380 1.00 94.44 94 CYS A O 1
ATOM 704 N N . VAL A 1 95 ? -5.207 -6.051 9.425 1.00 95.31 95 VAL A N 1
ATOM 705 C CA . VAL A 1 95 ? -5.469 -4.736 10.026 1.00 95.31 95 VAL A CA 1
ATOM 706 C C . VAL A 1 95 ? -4.476 -4.517 11.160 1.00 95.31 95 VAL A C 1
ATOM 708 O O . VAL A 1 95 ? -4.238 -5.415 11.968 1.00 95.31 95 VAL A O 1
ATOM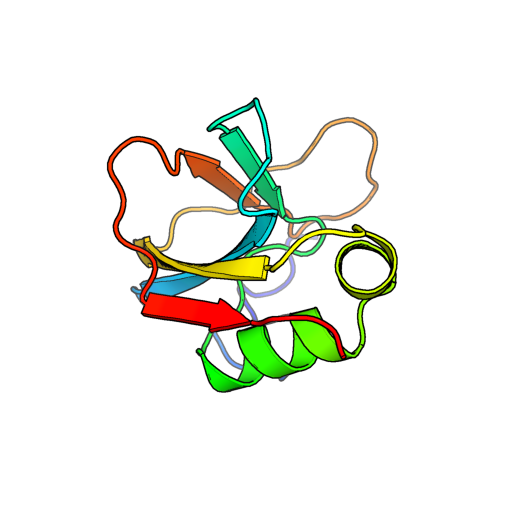 711 N N . LEU A 1 96 ? -3.857 -3.342 11.190 1.00 93.69 96 LEU A N 1
ATOM 712 C CA . LEU A 1 96 ? -2.903 -2.927 12.208 1.00 93.69 96 LEU A CA 1
ATOM 713 C C . LEU A 1 96 ? -3.544 -1.853 13.080 1.00 93.69 96 LEU A C 1
ATOM 715 O O . LEU A 1 96 ? -3.849 -0.763 12.605 1.00 93.69 96 LEU A O 1
ATOM 719 N N . THR A 1 97 ? -3.729 -2.148 14.361 1.00 85.81 97 THR A N 1
ATOM 720 C CA . THR A 1 97 ? -4.119 -1.142 15.349 1.00 85.81 97 THR A CA 1
ATOM 721 C C . THR A 1 97 ? -2.864 -0.415 15.811 1.00 85.81 97 THR A C 1
ATOM 723 O O . THR A 1 97 ? -1.940 -1.052 16.321 1.00 85.81 97 THR A O 1
ATOM 726 N N . THR A 1 98 ? -2.807 0.899 15.617 1.00 67.31 98 THR A N 1
ATOM 727 C CA . THR A 1 98 ? -1.779 1.733 16.248 1.00 67.31 98 THR A CA 1
ATOM 728 C C . THR A 1 98 ? -1.951 1.647 17.766 1.00 67.31 98 THR A C 1
ATOM 730 O O . THR A 1 98 ? -3.071 1.800 18.257 1.00 67.31 98 THR A O 1
ATOM 733 N N . CYS A 1 99 ? -0.871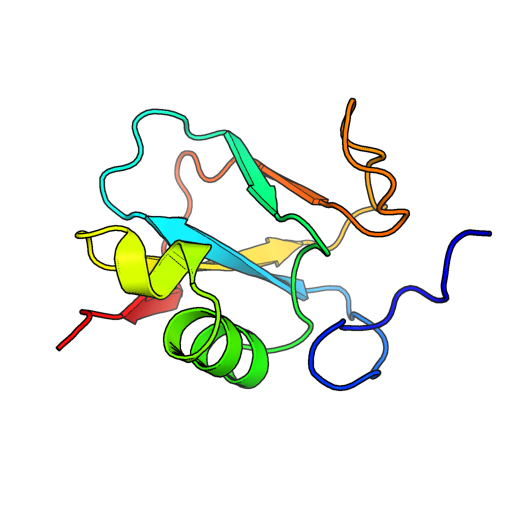 1.336 18.486 1.00 53.81 99 CYS A N 1
ATOM 734 C CA . CYS A 1 99 ? -0.844 1.322 19.950 1.00 53.81 99 CYS A CA 1
ATOM 735 C C . CYS A 1 99 ? -0.775 2.739 20.523 1.00 53.81 99 CYS A C 1
ATOM 737 O O . CYS A 1 99 ? -0.080 3.576 19.902 1.00 53.81 99 CYS A O 1
#

Foldseek 3Di:
DQDQCAFPQPRHHADQKFKDKDFPPDPAQKDKDQLATGRDPVSVVVCCVPPCCNLVVPGKMFMFIDGDDDADDDPPDPGSRMHIDGCVPGDTPDIGDND

Sequence (99 aa):
MRTADLCQVCGTPRMDTVYMLAPVDQVNTMVEMYGGAVCSLRCARLTAAVCPHYTAAGSPIAIYAVPRHERVDLVGCDLDNDDEYDVDGLESVCVLTTC

pLDDT: mean 88.21, std 10.77, range [46.53, 97.44]